Protein AF-A0A4W6E676-F1 (afdb_monomer_lite)

Foldseek 3Di:
DDKDQPDWDWDADPVRDIFIWTQIDDPNHGDDTDGPVVVVVVVVVCCVPPVVD

Secondary structure (DSSP, 8-state):
--EEEEEEEEEE-TTS-EEEEEEEEETTEEEEEEEHHHHHHHHHHHHHH-TT-

Sequence (53 aa):
MHFSIPETEVRSGENGSTYVAYNIHVNGVLHCRVRYSQLLGLHEQVRLNLPSL

Organism: Lates calcarifer (NCBI:txid8187)

pLDDT: mean 95.5, std 5.86, range [66.06, 98.69]

Structure (mmCIF, N/CA/C/O backbone):
data_AF-A0A4W6E676-F1
#
_entry.id   AF-A0A4W6E676-F1
#
loop_
_atom_site.group_PDB
_atom_site.id
_atom_site.type_symbol
_atom_site.label_atom_id
_atom_site.label_alt_id
_atom_site.label_comp_id
_atom_site.label_asym_id
_atom_site.label_entity_id
_atom_site.label_seq_id
_atom_site.pdbx_PDB_ins_code
_atom_site.Cartn_x
_atom_site.Cartn_y
_atom_site.Cartn_z
_atom_site.occupancy
_atom_site.B_iso_or_equiv
_atom_site.auth_seq_id
_atom_site.auth_comp_id
_atom_site.auth_asym_id
_atom_site.auth_atom_id
_atom_site.pdbx_PDB_model_num
ATOM 1 N N . MET A 1 1 ? -12.644 -4.599 10.213 1.00 84.19 1 MET A N 1
ATOM 2 C CA . MET A 1 1 ? -11.828 -4.967 9.036 1.00 84.19 1 MET A CA 1
ATOM 3 C C . MET A 1 1 ? -10.380 -5.031 9.489 1.00 84.19 1 MET A C 1
ATOM 5 O O . MET A 1 1 ? -9.912 -4.036 10.029 1.00 84.19 1 MET A O 1
ATOM 9 N N . HIS A 1 2 ? -9.713 -6.182 9.369 1.00 97.44 2 HIS A N 1
ATOM 10 C CA . HIS A 1 2 ? -8.294 -6.314 9.720 1.00 97.44 2 HIS A CA 1
ATOM 11 C C . HIS A 1 2 ? -7.436 -5.905 8.521 1.00 97.44 2 HIS A C 1
ATOM 13 O O . HIS A 1 2 ? -7.469 -6.585 7.495 1.00 97.44 2 HIS A O 1
ATOM 19 N N . PHE A 1 3 ? -6.697 -4.806 8.646 1.00 98.31 3 PHE A N 1
ATOM 20 C CA . PHE A 1 3 ? -5.779 -4.324 7.615 1.00 98.31 3 PHE A CA 1
ATOM 21 C C . PHE A 1 3 ? -4.367 -4.850 7.870 1.00 98.31 3 PHE A C 1
ATOM 23 O O . PHE A 1 3 ? -3.886 -4.825 9.000 1.00 98.31 3 PHE A O 1
ATOM 30 N N . SER A 1 4 ? -3.690 -5.289 6.813 1.00 98.50 4 SER A N 1
ATOM 31 C CA . SER A 1 4 ? -2.284 -5.700 6.852 1.00 98.50 4 SER A CA 1
ATOM 32 C C . SER A 1 4 ? -1.587 -5.346 5.544 1.00 98.50 4 SER A C 1
ATOM 34 O O . SER A 1 4 ? -2.226 -5.335 4.495 1.00 98.50 4 SER A O 1
ATOM 36 N N . ILE A 1 5 ? -0.278 -5.109 5.594 1.00 98.44 5 ILE A N 1
ATOM 37 C CA . ILE A 1 5 ? 0.562 -4.893 4.409 1.00 98.44 5 ILE A CA 1
ATOM 38 C C . ILE A 1 5 ? 1.664 -5.959 4.430 1.00 98.44 5 ILE A C 1
ATOM 40 O O . ILE A 1 5 ? 2.748 -5.690 4.946 1.00 98.44 5 ILE A O 1
ATOM 44 N N . PRO A 1 6 ? 1.368 -7.197 3.993 1.00 98.25 6 PRO A N 1
ATOM 45 C CA . PRO A 1 6 ? 2.317 -8.303 4.095 1.00 98.25 6 PRO A CA 1
ATOM 46 C C . PRO A 1 6 ? 3.492 -8.163 3.123 1.00 98.25 6 PRO A C 1
ATOM 48 O O . PRO A 1 6 ? 4.584 -8.636 3.427 1.00 98.25 6 PRO A O 1
ATOM 51 N N . GLU A 1 7 ? 3.288 -7.499 1.979 1.00 98.12 7 GLU A N 1
ATOM 52 C CA . GLU A 1 7 ? 4.302 -7.391 0.931 1.00 98.12 7 GLU A CA 1
ATOM 53 C C . GLU A 1 7 ? 4.422 -5.985 0.330 1.00 98.12 7 GLU A C 1
ATOM 55 O O . GLU A 1 7 ? 3.495 -5.163 0.349 1.00 98.12 7 GLU A O 1
ATOM 60 N N . THR A 1 8 ? 5.582 -5.758 -0.288 1.00 98.38 8 THR A N 1
ATOM 61 C CA . THR A 1 8 ? 5.838 -4.656 -1.212 1.00 98.38 8 THR A CA 1
ATOM 62 C C . THR A 1 8 ? 6.332 -5.191 -2.554 1.00 98.38 8 THR A C 1
ATOM 64 O O . THR A 1 8 ? 6.954 -6.250 -2.632 1.00 98.38 8 THR A O 1
ATOM 67 N N . GLU A 1 9 ? 6.055 -4.454 -3.627 1.00 97.69 9 GLU A N 1
ATOM 68 C CA . GLU A 1 9 ? 6.434 -4.818 -4.996 1.00 97.69 9 GLU A CA 1
ATOM 69 C C . GLU A 1 9 ? 7.059 -3.608 -5.705 1.00 97.69 9 GLU A C 1
ATOM 71 O O . GLU A 1 9 ? 6.584 -2.481 -5.558 1.00 97.69 9 GLU A O 1
ATOM 76 N N . VAL A 1 10 ? 8.093 -3.822 -6.523 1.00 97.94 10 VAL A N 1
ATOM 77 C CA . VAL A 1 10 ? 8.590 -2.786 -7.444 1.00 97.94 10 VAL A CA 1
ATOM 78 C C . VAL A 1 10 ? 7.770 -2.855 -8.729 1.00 97.94 10 VAL A C 1
ATOM 80 O O . VAL A 1 10 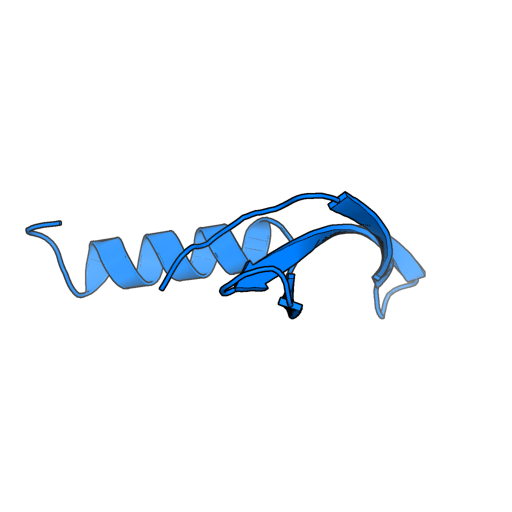? 7.717 -3.899 -9.378 1.00 97.94 10 VAL A O 1
ATOM 83 N N . ARG A 1 11 ? 7.124 -1.749 -9.109 1.00 96.25 11 ARG A N 1
ATOM 84 C CA . ARG A 1 11 ? 6.293 -1.660 -10.320 1.00 96.25 11 ARG A CA 1
ATOM 85 C C . ARG A 1 11 ? 6.732 -0.510 -11.213 1.00 96.25 11 ARG A C 1
ATOM 87 O O . ARG A 1 11 ? 7.204 0.515 -10.728 1.00 96.25 11 ARG A O 1
ATOM 94 N N . SER A 1 12 ? 6.536 -0.672 -12.517 1.00 95.56 12 SER A N 1
ATOM 95 C CA . SER A 1 12 ? 6.751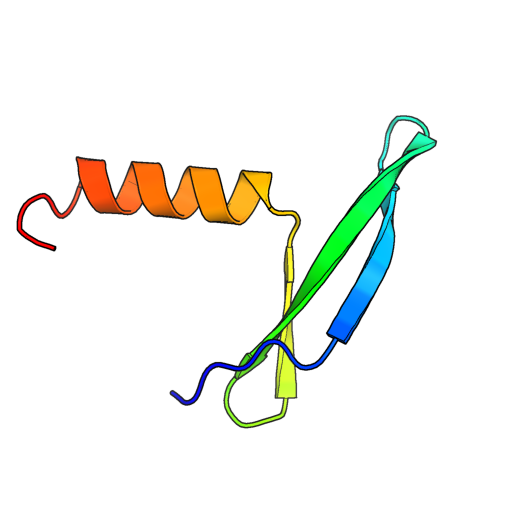 0.388 -13.502 1.00 95.56 12 SER A CA 1
ATOM 96 C C . SER A 1 12 ? 5.552 1.336 -13.533 1.00 95.56 12 SER A C 1
ATOM 98 O O . SER A 1 12 ? 4.400 0.904 -13.571 1.00 95.56 12 SER A O 1
ATOM 100 N N . GLY A 1 13 ? 5.824 2.634 -13.484 1.00 89.50 13 GLY A N 1
ATOM 101 C CA . GLY A 1 13 ? 4.878 3.710 -13.739 1.00 89.50 13 GLY A CA 1
ATOM 102 C C . GLY A 1 13 ? 4.709 3.965 -15.232 1.00 89.50 13 GLY A C 1
ATOM 103 O O . GLY A 1 13 ? 5.471 3.473 -16.061 1.00 89.50 13 GLY A O 1
ATOM 104 N N . GLU A 1 14 ? 3.705 4.768 -15.572 1.00 88.50 14 GLU A N 1
ATOM 105 C CA . GLU A 1 14 ? 3.337 5.075 -16.962 1.00 88.50 14 GLU A CA 1
ATOM 106 C C . GLU A 1 14 ? 4.446 5.807 -17.731 1.00 88.50 14 GLU A C 1
ATOM 108 O O . GLU A 1 14 ? 4.584 5.648 -18.938 1.00 88.50 14 GLU A O 1
ATOM 113 N N . ASN A 1 15 ? 5.283 6.568 -17.027 1.00 90.06 15 ASN A N 1
ATOM 114 C CA . ASN A 1 15 ? 6.437 7.277 -17.583 1.00 90.06 15 ASN A CA 1
ATOM 115 C C . ASN A 1 15 ? 7.712 6.410 -17.664 1.00 90.06 15 ASN A C 1
ATOM 117 O O . ASN A 1 15 ? 8.795 6.941 -17.900 1.00 90.06 15 ASN A O 1
ATOM 121 N N . GLY A 1 16 ? 7.611 5.104 -17.402 1.00 90.19 16 GLY A N 1
ATOM 122 C CA . GLY A 1 16 ? 8.747 4.184 -17.385 1.00 90.19 16 GLY A CA 1
ATOM 123 C C . GLY A 1 16 ? 9.614 4.248 -16.122 1.00 90.19 16 GLY A C 1
ATOM 124 O O . GLY A 1 16 ? 10.560 3.471 -16.013 1.00 90.19 16 GLY A O 1
ATOM 125 N N . SER A 1 17 ? 9.310 5.116 -15.148 1.00 94.38 17 SER A N 1
ATOM 126 C CA . SER A 1 17 ? 10.003 5.098 -13.855 1.00 94.38 17 SER A C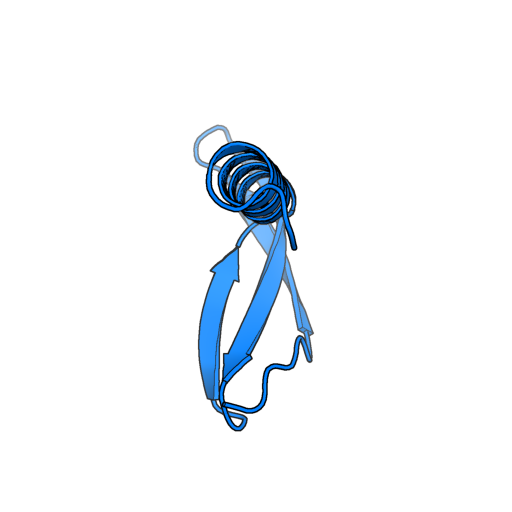A 1
ATOM 127 C C . SER A 1 17 ? 9.481 3.971 -12.966 1.00 94.38 17 SER A C 1
ATOM 129 O O . SER A 1 17 ? 8.331 3.563 -13.077 1.00 94.38 17 SER A O 1
ATOM 131 N N . THR A 1 18 ? 10.299 3.453 -12.054 1.00 97.38 18 THR A N 1
ATOM 132 C CA . THR A 1 18 ? 9.858 2.431 -11.093 1.00 97.38 18 THR A CA 1
ATOM 133 C C . THR A 1 18 ? 9.438 3.054 -9.767 1.00 97.38 18 THR A C 1
ATOM 135 O O . THR A 1 18 ? 10.017 4.049 -9.329 1.00 97.38 18 THR A O 1
ATOM 138 N N . TYR A 1 19 ? 8.468 2.449 -9.087 1.00 96.94 19 TYR A N 1
ATOM 139 C CA . TYR A 1 19 ? 8.042 2.836 -7.744 1.00 96.94 19 TYR A CA 1
ATOM 140 C C . TYR A 1 19 ? 7.740 1.608 -6.882 1.00 96.94 19 TYR A C 1
ATOM 142 O O . TYR A 1 19 ? 7.498 0.516 -7.393 1.00 96.94 19 TYR A O 1
ATOM 150 N N . VAL A 1 20 ? 7.735 1.804 -5.563 1.00 98.31 20 VAL A N 1
ATOM 151 C CA . VAL A 1 20 ? 7.316 0.780 -4.600 1.00 98.31 20 VAL A CA 1
ATOM 152 C C . VAL A 1 20 ? 5.803 0.847 -4.416 1.00 98.31 20 VAL A C 1
ATOM 154 O O . VAL A 1 20 ? 5.253 1.896 -4.062 1.00 98.31 20 VAL A O 1
ATOM 157 N N . ALA A 1 21 ? 5.138 -0.274 -4.668 1.00 98.44 21 ALA A N 1
ATOM 158 C CA . ALA A 1 21 ? 3.740 -0.505 -4.359 1.00 98.44 21 ALA A CA 1
ATOM 159 C C . ALA A 1 21 ? 3.618 -1.282 -3.041 1.00 98.44 21 ALA A C 1
ATOM 161 O O . ALA A 1 21 ? 4.391 -2.200 -2.775 1.00 98.44 21 ALA A O 1
ATOM 162 N N . TYR A 1 22 ? 2.629 -0.914 -2.236 1.00 98.69 22 TYR A N 1
ATOM 163 C CA . TYR A 1 22 ? 2.262 -1.580 -0.993 1.00 98.69 22 TYR A CA 1
ATOM 164 C C . TYR A 1 22 ? 1.003 -2.409 -1.237 1.00 98.69 22 TYR A C 1
ATOM 166 O O . TYR A 1 22 ? -0.022 -1.859 -1.661 1.00 98.69 22 TYR A O 1
ATOM 174 N N . ASN A 1 23 ? 1.078 -3.715 -0.978 1.00 98.56 23 ASN A N 1
ATOM 175 C CA . ASN A 1 23 ? -0.051 -4.630 -1.120 1.00 98.56 23 ASN A CA 1
ATOM 176 C C . ASN A 1 23 ? -0.904 -4.550 0.145 1.00 98.56 23 ASN A C 1
ATOM 178 O O . ASN A 1 23 ? -0.571 -5.139 1.169 1.00 98.56 23 ASN A O 1
ATOM 182 N N . ILE A 1 24 ? -2.005 -3.807 0.098 1.00 98.62 24 ILE A N 1
ATOM 183 C CA . ILE A 1 24 ? -2.912 -3.687 1.238 1.00 98.62 24 ILE A CA 1
ATOM 184 C C . ILE A 1 24 ? -3.886 -4.857 1.196 1.00 98.62 24 ILE A C 1
ATOM 186 O O . ILE A 1 24 ? -4.666 -5.003 0.251 1.00 98.62 24 ILE A O 1
ATOM 190 N N . HIS A 1 25 ? -3.843 -5.686 2.232 1.00 98.62 25 HIS A N 1
ATOM 191 C CA . HIS A 1 25 ? -4.747 -6.809 2.434 1.00 98.62 25 HIS A CA 1
ATOM 192 C C . HIS A 1 25 ? -5.800 -6.450 3.482 1.00 98.62 25 HIS A C 1
ATOM 194 O O . HIS A 1 25 ? -5.493 -5.841 4.510 1.00 98.62 25 HIS A O 1
ATOM 200 N N . VAL A 1 26 ? -7.039 -6.873 3.236 1.00 98.62 26 VAL A N 1
ATOM 201 C CA . VAL A 1 26 ? -8.156 -6.772 4.179 1.00 98.62 26 VAL A CA 1
ATOM 202 C C . VAL A 1 26 ? -8.638 -8.180 4.491 1.00 98.62 26 VAL A C 1
ATOM 204 O O . VAL A 1 26 ? -9.016 -8.929 3.593 1.00 98.62 26 VAL A O 1
ATOM 207 N N . ASN A 1 27 ? -8.605 -8.551 5.774 1.00 98.00 27 ASN A N 1
ATOM 208 C CA . ASN A 1 27 ? -8.926 -9.898 6.258 1.00 98.00 27 ASN A CA 1
ATOM 209 C C . ASN A 1 27 ? -8.119 -11.000 5.531 1.00 98.00 27 ASN A C 1
ATOM 211 O O . ASN A 1 27 ? -8.656 -12.045 5.175 1.00 98.00 27 ASN A O 1
ATOM 215 N N . GLY A 1 28 ? -6.829 -10.743 5.281 1.00 97.69 28 GLY A N 1
ATOM 216 C CA . GLY A 1 28 ? -5.899 -11.684 4.641 1.00 97.69 28 GLY A CA 1
ATOM 217 C C . GLY A 1 28 ? -5.925 -11.696 3.108 1.00 97.69 28 GLY A C 1
ATOM 218 O O . GLY A 1 28 ? -5.009 -12.244 2.501 1.00 97.69 28 GLY A O 1
ATOM 219 N N . VAL A 1 29 ? -6.904 -11.047 2.469 1.00 98.19 29 VAL A N 1
ATOM 220 C CA . VAL A 1 29 ? -7.050 -11.013 1.005 1.00 98.19 29 VAL A CA 1
ATOM 221 C C . VAL A 1 29 ? -6.569 -9.677 0.451 1.00 98.19 29 VAL A C 1
ATOM 223 O O . VAL A 1 29 ? -6.901 -8.627 1.001 1.00 98.19 29 VAL A O 1
ATOM 226 N N . LEU A 1 30 ? -5.820 -9.706 -0.655 1.00 98.31 30 LEU A N 1
ATOM 227 C CA . LEU A 1 30 ? -5.399 -8.501 -1.365 1.00 98.31 30 LEU A CA 1
ATOM 228 C C . LEU A 1 30 ? -6.613 -7.639 -1.737 1.00 98.31 30 LEU A C 1
ATOM 230 O O . LEU A 1 30 ? -7.495 -8.074 -2.475 1.00 98.31 30 LEU A O 1
ATOM 234 N N . HIS A 1 31 ? -6.611 -6.395 -1.270 1.00 98.31 31 HIS A N 1
ATOM 235 C CA . HIS A 1 31 ? -7.663 -5.423 -1.539 1.00 98.31 31 HIS A CA 1
ATOM 236 C C . HIS A 1 31 ? -7.227 -4.391 -2.581 1.00 98.31 31 HIS A C 1
ATOM 238 O O . HIS A 1 31 ? -7.928 -4.165 -3.565 1.00 98.31 31 HIS A O 1
ATOM 244 N N . CYS A 1 32 ? -6.056 -3.776 -2.394 1.00 98.06 32 CYS A N 1
ATOM 245 C CA . CYS A 1 32 ? -5.516 -2.811 -3.346 1.00 98.06 32 CYS A CA 1
ATOM 246 C C . CYS A 1 32 ? -3.985 -2.764 -3.319 1.00 98.06 32 CYS A C 1
ATOM 248 O O . CYS A 1 32 ? -3.338 -3.226 -2.379 1.00 98.06 32 CYS A O 1
ATOM 250 N N . ARG A 1 33 ? -3.411 -2.190 -4.380 1.00 98.12 33 ARG A N 1
ATOM 251 C CA . ARG A 1 33 ? -1.989 -1.854 -4.472 1.00 98.12 33 ARG A CA 1
ATOM 252 C C . ARG A 1 33 ? -1.861 -0.361 -4.667 1.00 98.12 33 ARG A C 1
ATOM 254 O O . ARG A 1 33 ? -2.434 0.177 -5.612 1.00 98.12 33 ARG A O 1
ATOM 261 N N . VAL A 1 34 ? -1.108 0.293 -3.798 1.00 98.12 34 VAL A N 1
ATOM 262 C CA . VAL A 1 34 ? -0.948 1.749 -3.839 1.00 98.12 34 VAL A CA 1
ATOM 263 C C . VAL A 1 34 ? 0.505 2.138 -3.642 1.00 98.12 34 VAL A C 1
ATOM 265 O O . VAL A 1 34 ? 1.265 1.429 -2.986 1.00 98.12 34 VAL A O 1
ATOM 268 N N . ARG A 1 35 ? 0.902 3.280 -4.195 1.00 97.69 35 ARG A N 1
ATOM 269 C CA . ARG A 1 35 ? 2.188 3.916 -3.874 1.00 97.69 35 ARG A CA 1
ATOM 270 C C . ARG A 1 35 ? 2.046 4.822 -2.656 1.00 97.69 35 ARG A C 1
ATOM 272 O O . ARG A 1 35 ? 0.957 5.319 -2.372 1.00 97.69 35 ARG A O 1
ATOM 279 N N . TYR A 1 36 ? 3.165 5.121 -1.996 1.00 98.06 36 TYR A N 1
ATOM 280 C CA . TYR A 1 36 ? 3.177 5.978 -0.804 1.00 98.06 36 TYR A CA 1
ATOM 281 C C . TYR A 1 36 ? 2.453 7.317 -1.014 1.00 98.06 36 TYR A C 1
ATOM 283 O O . TYR A 1 36 ? 1.664 7.729 -0.173 1.00 98.06 36 TYR A O 1
ATOM 291 N N . SER A 1 37 ? 2.642 7.973 -2.163 1.00 97.56 37 SER A N 1
ATOM 292 C CA . SER A 1 37 ? 2.010 9.272 -2.432 1.00 97.56 37 SER A CA 1
ATOM 293 C C . SER A 1 37 ? 0.476 9.222 -2.472 1.00 97.56 37 SER A C 1
ATOM 295 O O . SER A 1 37 ? -0.158 10.231 -2.191 1.00 97.56 37 SER A O 1
ATOM 297 N N . GLN A 1 38 ? -0.136 8.072 -2.778 1.00 98.12 38 GLN A N 1
ATOM 298 C CA . GLN A 1 38 ? -1.594 7.915 -2.689 1.00 98.12 38 GLN A CA 1
ATOM 299 C C . GLN A 1 38 ? -2.056 7.819 -1.230 1.00 98.12 38 GLN A C 1
ATOM 301 O O . GLN A 1 38 ? -3.065 8.417 -0.871 1.00 98.12 38 GLN A O 1
ATOM 306 N N . LEU A 1 39 ? -1.301 7.111 -0.381 1.00 98.31 39 LEU A N 1
ATOM 307 C CA . LEU A 1 39 ? -1.568 7.048 1.060 1.00 98.31 39 LEU A CA 1
ATOM 308 C C . LEU A 1 39 ? -1.355 8.405 1.735 1.00 98.31 39 LEU A C 1
ATOM 310 O O . LEU A 1 39 ? -2.145 8.788 2.592 1.00 98.31 39 LEU A O 1
ATOM 314 N N . LEU A 1 40 ? -0.331 9.150 1.315 1.00 98.44 40 LEU A N 1
ATOM 315 C CA . LEU A 1 40 ? -0.108 10.519 1.774 1.00 98.44 40 LEU A CA 1
ATOM 316 C C . LEU A 1 40 ? -1.280 11.428 1.387 1.00 98.44 40 LEU A C 1
ATOM 318 O O . LEU A 1 40 ? -1.817 12.113 2.251 1.00 98.44 40 LEU A O 1
ATOM 322 N N . GLY A 1 41 ? -1.725 11.376 0.127 1.00 98.19 41 GLY A N 1
ATOM 323 C CA . GLY A 1 41 ? -2.896 12.134 -0.318 1.00 98.19 41 GLY A CA 1
ATOM 324 C C . GLY A 1 41 ? -4.160 11.780 0.473 1.00 98.19 41 GLY A C 1
ATOM 325 O O . GLY A 1 41 ? -4.913 12.670 0.860 1.00 98.19 41 GLY A O 1
ATOM 326 N N . LEU A 1 42 ? -4.362 10.495 0.794 1.00 97.62 42 LEU A N 1
ATOM 327 C CA . LEU A 1 42 ? -5.444 10.06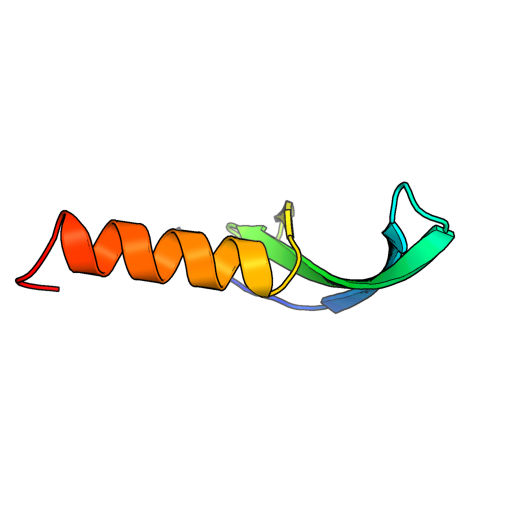3 1.682 1.00 97.62 42 LEU A CA 1
ATOM 328 C C . LEU A 1 42 ? -5.302 10.667 3.089 1.00 97.62 42 LEU A C 1
ATOM 330 O O . LEU A 1 42 ? -6.278 11.184 3.625 1.00 97.62 42 LEU A O 1
ATOM 334 N N . HIS A 1 43 ? -4.108 10.627 3.687 1.00 96.50 43 HIS A N 1
ATOM 335 C CA . HIS A 1 43 ? -3.858 11.218 5.005 1.00 96.50 43 HIS A CA 1
ATOM 336 C C . HIS A 1 43 ? -4.165 12.720 5.023 1.00 96.50 43 HIS A C 1
ATOM 338 O O . HIS A 1 43 ? -4.835 13.201 5.935 1.00 96.50 43 HIS A O 1
ATOM 344 N N . GLU A 1 44 ? -3.729 13.458 4.003 1.00 97.31 44 GLU A N 1
ATOM 345 C CA . GLU A 1 44 ? -4.008 14.889 3.876 1.00 97.31 44 GLU A CA 1
ATOM 346 C C . GLU A 1 44 ? -5.511 15.163 3.757 1.00 97.31 44 GLU A C 1
ATOM 348 O O . GLU A 1 44 ? -6.028 16.045 4.444 1.00 97.31 44 GLU A O 1
ATOM 353 N N . GLN A 1 45 ? -6.231 14.377 2.950 1.00 96.88 45 GLN A N 1
ATOM 354 C CA . GLN A 1 45 ? -7.687 14.474 2.829 1.00 96.88 45 GLN A CA 1
ATOM 355 C C . GLN A 1 45 ? -8.396 14.178 4.152 1.00 96.88 45 GLN A C 1
ATOM 357 O O . GLN A 1 45 ? -9.307 14.918 4.523 1.00 96.88 45 GLN A O 1
ATOM 362 N N . VAL A 1 46 ? -7.981 13.141 4.881 1.00 96.69 46 VA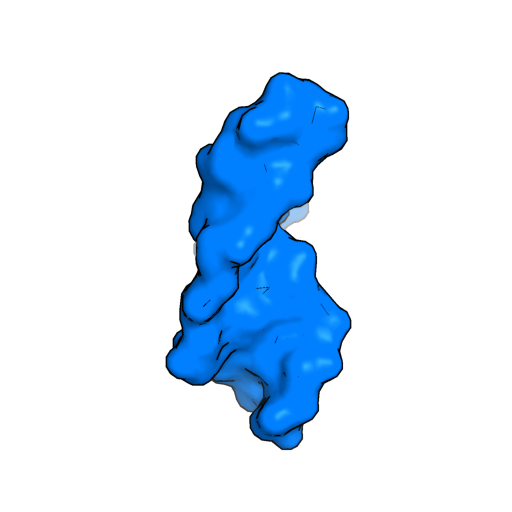L A N 1
ATOM 363 C CA . VAL A 1 46 ? -8.540 12.820 6.202 1.00 96.69 46 VAL A CA 1
ATOM 364 C C . VAL A 1 46 ? -8.280 13.966 7.173 1.00 96.69 46 VAL A C 1
ATOM 366 O O . VAL A 1 46 ? -9.226 14.460 7.773 1.00 96.69 46 VAL A O 1
ATOM 369 N N . ARG A 1 47 ? -7.044 14.470 7.256 1.00 95.06 47 ARG A N 1
ATOM 370 C CA . ARG A 1 47 ? -6.689 15.583 8.149 1.00 95.06 47 ARG A CA 1
ATOM 371 C C . ARG A 1 47 ? -7.496 16.852 7.858 1.00 95.06 47 ARG A C 1
ATOM 373 O O . ARG A 1 47 ? -7.856 17.577 8.778 1.00 95.06 47 ARG A O 1
ATOM 380 N N . LEU A 1 48 ? -7.762 17.136 6.582 1.00 95.88 48 LEU A N 1
ATOM 381 C CA . LEU A 1 48 ? -8.539 18.307 6.166 1.00 95.88 48 LEU A CA 1
ATOM 382 C C . LEU A 1 48 ? -10.033 18.169 6.477 1.00 95.88 48 LEU A C 1
ATOM 384 O O . LEU A 1 48 ? -10.659 19.142 6.884 1.00 95.88 48 LEU A O 1
ATOM 388 N N . ASN A 1 49 ? -10.610 16.984 6.262 1.00 95.94 49 ASN A N 1
ATOM 389 C CA . ASN A 1 49 ? -12.060 16.784 6.342 1.00 95.94 49 ASN A CA 1
ATOM 390 C C . ASN A 1 49 ? -12.529 16.225 7.695 1.00 95.94 49 ASN A C 1
ATOM 392 O O . ASN A 1 49 ? -13.711 16.319 8.015 1.00 95.94 49 ASN A O 1
ATOM 396 N N . LEU A 1 50 ? -11.622 15.653 8.487 1.00 94.19 50 LEU A N 1
ATOM 397 C CA . LEU A 1 50 ? -11.884 15.043 9.792 1.00 94.19 50 LEU A CA 1
ATOM 398 C C . LEU A 1 50 ? -10.864 15.563 10.827 1.00 94.19 5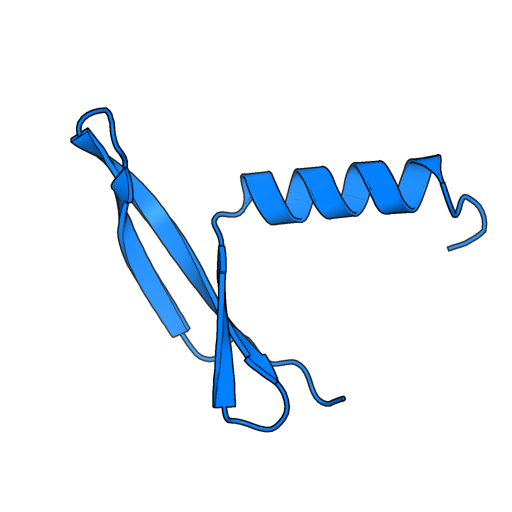0 LEU A C 1
ATOM 400 O O . LEU A 1 50 ? -10.045 14.794 11.317 1.00 94.19 50 LEU A O 1
ATOM 404 N N . PRO A 1 51 ? -10.898 16.864 11.179 1.00 78.38 51 PRO A N 1
ATOM 405 C CA . PRO A 1 51 ? -9.857 17.527 11.979 1.00 78.38 51 PRO A CA 1
ATOM 406 C C . PRO A 1 51 ? -9.758 17.060 13.441 1.00 78.38 51 PRO A C 1
ATOM 408 O O . PRO A 1 51 ? -8.827 17.438 14.145 1.00 78.38 51 PRO A O 1
ATOM 411 N N . SER A 1 52 ? -10.732 16.286 13.920 1.00 83.81 52 SER A N 1
ATOM 412 C CA . SER A 1 52 ? -10.749 15.700 15.265 1.00 83.81 52 SER A CA 1
ATOM 413 C C . SER A 1 52 ? -10.157 14.285 15.327 1.00 83.81 52 SER A C 1
ATOM 415 O O . SER A 1 52 ? -10.297 13.622 16.354 1.00 83.81 52 SER A O 1
ATOM 417 N N . LEU A 1 53 ? -9.584 13.804 14.223 1.00 66.06 53 LEU A N 1
ATOM 418 C CA . LEU A 1 53 ? -8.915 12.511 14.083 1.00 66.06 53 LEU A CA 1
ATOM 419 C C . LEU A 1 53 ? -7.421 12.754 13.843 1.00 66.06 53 LEU A C 1
ATOM 421 O O . LEU A 1 53 ? -6.615 12.022 14.457 1.00 66.06 53 LEU A O 1
#

Radius of gyration: 13.25 Å; chains: 1; bounding box: 22×30×33 Å

InterPro domains:
  IPR036871 PX domain superfamily [G3DSA:3.30.1520.10] (1-53)
  IPR036871 PX domain superfamily [SSF64268] (2-51)